Protein AF-A0A8J7UA62-F1 (afdb_monomer)

Structure (mmCIF, N/CA/C/O backbone):
data_AF-A0A8J7UA62-F1
#
_entry.id   AF-A0A8J7UA62-F1
#
loop_
_atom_site.group_PDB
_atom_site.id
_atom_site.type_symbol
_atom_site.label_atom_id
_atom_site.label_alt_id
_atom_site.label_comp_id
_atom_site.label_asym_id
_atom_site.label_entity_id
_atom_site.label_seq_id
_atom_site.pdbx_PDB_ins_code
_atom_site.Cartn_x
_atom_site.Cartn_y
_atom_site.Cartn_z
_atom_site.occupancy
_atom_site.B_iso_or_equiv
_atom_site.auth_seq_id
_atom_site.auth_comp_id
_atom_site.auth_asym_id
_atom_site.auth_atom_id
_atom_site.pdbx_PDB_model_num
ATOM 1 N N . MET A 1 1 ? -6.585 7.972 -30.679 1.00 48.19 1 MET A N 1
ATOM 2 C CA . MET A 1 1 ? -6.668 8.045 -29.209 1.00 48.19 1 MET A CA 1
ATOM 3 C C . MET A 1 1 ? -6.143 6.729 -28.695 1.00 48.19 1 MET A C 1
ATOM 5 O O . MET A 1 1 ? -6.616 5.699 -29.159 1.00 48.19 1 MET A O 1
ATOM 9 N N . GLU A 1 2 ? -5.115 6.764 -27.860 1.00 63.22 2 GLU A N 1
ATOM 10 C CA . GLU A 1 2 ? -4.616 5.571 -27.179 1.00 63.22 2 GLU A CA 1
ATOM 11 C C . GLU A 1 2 ? -5.698 5.109 -26.190 1.00 63.22 2 GLU A C 1
ATOM 13 O O . GLU A 1 2 ? -6.333 5.944 -25.539 1.00 63.22 2 GLU A O 1
ATOM 18 N N . LYS A 1 3 ? -6.017 3.810 -26.172 1.00 77.88 3 LYS A N 1
ATOM 19 C CA . LYS A 1 3 ? -7.031 3.265 -25.261 1.00 77.88 3 LYS A CA 1
ATOM 20 C C . LYS A 1 3 ? -6.438 3.340 -23.858 1.00 77.88 3 LYS A C 1
ATOM 22 O O . LYS A 1 3 ? -5.448 2.668 -23.596 1.00 77.88 3 LYS A O 1
ATOM 27 N N . VAL A 1 4 ? -7.029 4.143 -22.978 1.00 79.06 4 VAL A N 1
ATOM 28 C CA . VAL A 1 4 ? -6.613 4.144 -21.575 1.00 79.06 4 VAL A CA 1
ATOM 29 C C . VAL A 1 4 ? -7.079 2.829 -20.940 1.00 79.06 4 VAL A C 1
ATOM 31 O O . VAL A 1 4 ? -8.271 2.527 -21.078 1.00 79.06 4 VAL A O 1
ATOM 34 N N . PRO A 1 5 ? -6.189 2.064 -20.285 1.00 86.38 5 PRO A N 1
ATOM 35 C CA . PRO A 1 5 ? -6.558 0.818 -19.624 1.00 86.38 5 PRO A CA 1
ATOM 36 C C . PRO A 1 5 ? -7.675 1.021 -18.594 1.00 86.38 5 PRO A C 1
ATOM 38 O O . PRO A 1 5 ? -7.791 2.104 -18.008 1.00 86.38 5 PRO A O 1
ATOM 41 N N . ASP A 1 6 ? -8.517 0.011 -18.396 1.00 93.62 6 ASP A N 1
ATOM 42 C CA . ASP A 1 6 ? -9.437 -0.029 -17.252 1.00 93.62 6 ASP A CA 1
ATOM 43 C C . ASP A 1 6 ? -8.742 -0.539 -15.973 1.00 93.62 6 ASP A C 1
ATOM 45 O O . ASP A 1 6 ? -7.642 -1.087 -16.035 1.00 93.62 6 ASP A O 1
ATOM 49 N N . HIS A 1 7 ? -9.381 -0.360 -14.811 1.00 94.56 7 HIS A N 1
ATOM 50 C CA . HIS A 1 7 ? -8.843 -0.761 -13.501 1.00 94.56 7 HIS A CA 1
ATOM 51 C C . HIS A 1 7 ? -8.320 -2.208 -13.486 1.00 94.56 7 HIS A C 1
ATOM 53 O O . HIS A 1 7 ? -7.221 -2.493 -13.012 1.00 94.56 7 HIS A O 1
ATOM 59 N N . LYS A 1 8 ? -9.077 -3.144 -14.071 1.00 95.44 8 LYS A N 1
ATOM 60 C CA . LYS A 1 8 ? -8.707 -4.562 -14.080 1.00 95.44 8 LYS A CA 1
ATOM 61 C C . LYS A 1 8 ? -7.502 -4.822 -14.982 1.00 95.44 8 LYS A C 1
ATOM 63 O O . LYS A 1 8 ? -6.649 -5.638 -14.638 1.00 95.44 8 LYS A O 1
ATOM 68 N N . GLU A 1 9 ? -7.430 -4.156 -16.133 1.00 96.44 9 GLU A N 1
ATOM 69 C CA . GLU A 1 9 ? -6.259 -4.202 -17.015 1.00 96.44 9 GLU A CA 1
ATOM 70 C C . GLU A 1 9 ? -5.000 -3.689 -16.290 1.00 96.44 9 GLU A C 1
ATOM 72 O O . GLU A 1 9 ? -3.938 -4.296 -16.430 1.00 96.44 9 GLU A O 1
ATOM 77 N N . ILE A 1 10 ? -5.124 -2.642 -15.466 1.00 97.06 10 ILE A N 1
ATOM 78 C CA . ILE A 1 10 ? -4.015 -2.073 -14.680 1.00 97.06 10 ILE A CA 1
ATOM 79 C C . ILE A 1 10 ? -3.548 -3.054 -13.601 1.00 97.06 10 ILE A C 1
ATOM 81 O O . ILE A 1 10 ? -2.363 -3.388 -13.560 1.00 97.06 10 ILE A O 1
ATOM 85 N N . ILE A 1 11 ? -4.465 -3.577 -12.778 1.00 96.94 11 ILE A N 1
ATOM 86 C CA . ILE A 1 11 ? -4.144 -4.565 -11.735 1.00 96.94 11 ILE A CA 1
ATOM 87 C C . ILE A 1 11 ? -3.451 -5.793 -12.333 1.00 96.94 11 ILE A C 1
ATOM 89 O O . ILE A 1 11 ? -2.391 -6.202 -11.856 1.00 96.94 11 ILE A O 1
ATOM 93 N N . ASN A 1 12 ? -3.996 -6.354 -13.416 1.00 97.12 12 ASN A N 1
ATOM 94 C CA . ASN A 1 12 ? -3.388 -7.511 -14.074 1.00 97.12 12 ASN A CA 1
ATOM 95 C C . ASN A 1 12 ? -1.982 -7.192 -14.588 1.00 97.12 12 ASN A C 1
ATOM 97 O O . ASN A 1 12 ? -1.078 -8.004 -14.423 1.00 97.12 12 ASN A O 1
ATOM 101 N N . ALA A 1 13 ? -1.776 -6.009 -15.169 1.00 97.31 13 ALA A N 1
ATOM 102 C CA . ALA A 1 13 ? -0.468 -5.608 -15.670 1.00 97.31 13 ALA A CA 1
ATOM 103 C C . ALA A 1 13 ? 0.568 -5.434 -14.545 1.00 97.31 13 ALA A C 1
ATOM 105 O O . ALA A 1 13 ? 1.739 -5.761 -14.749 1.00 97.31 13 ALA A O 1
ATOM 106 N N . ILE A 1 14 ? 0.152 -4.954 -13.368 1.00 97.44 14 ILE A N 1
ATOM 107 C CA . ILE A 1 14 ? 1.001 -4.877 -12.170 1.00 97.44 14 ILE A CA 1
ATOM 108 C C . ILE A 1 14 ? 1.368 -6.283 -11.693 1.00 97.44 14 ILE A C 1
ATOM 110 O O . ILE A 1 14 ? 2.547 -6.557 -11.488 1.00 97.44 14 ILE A O 1
ATOM 114 N N . ILE A 1 15 ? 0.389 -7.187 -11.575 1.00 96.06 15 ILE A N 1
ATOM 115 C CA . ILE A 1 15 ? 0.614 -8.577 -11.147 1.00 96.06 15 ILE A CA 1
ATOM 116 C C . ILE A 1 15 ? 1.542 -9.305 -12.126 1.00 96.06 15 ILE A C 1
ATOM 118 O O . ILE A 1 15 ? 2.507 -9.948 -11.718 1.00 96.06 15 ILE A O 1
ATOM 122 N N . GLU A 1 16 ? 1.291 -9.204 -13.431 1.00 96.38 16 GLU A N 1
ATOM 123 C CA . GLU A 1 16 ? 2.147 -9.796 -14.464 1.00 96.38 16 GLU A CA 1
ATOM 124 C C . GLU A 1 16 ? 3.582 -9.264 -14.380 1.00 96.38 16 GLU A C 1
ATOM 126 O O . GLU A 1 16 ? 4.537 -10.036 -14.477 1.00 96.38 16 GLU A O 1
ATOM 131 N N . PHE A 1 17 ? 3.744 -7.960 -14.149 1.00 96.19 17 PHE A N 1
ATOM 132 C CA . PHE A 1 17 ? 5.060 -7.361 -13.978 1.00 96.19 17 PHE A CA 1
ATOM 133 C C . PHE A 1 17 ? 5.748 -7.822 -12.687 1.00 96.19 17 PHE A C 1
ATOM 135 O O . PHE A 1 17 ? 6.926 -8.164 -12.731 1.00 96.19 17 PHE A O 1
ATOM 142 N N . GLY A 1 18 ? 5.018 -7.908 -11.571 1.00 94.31 18 GLY A N 1
ATOM 143 C CA . GLY A 1 18 ? 5.514 -8.447 -10.300 1.00 94.31 18 GLY A CA 1
ATOM 144 C C . GLY A 1 18 ? 5.946 -9.913 -10.394 1.00 94.31 18 GLY A C 1
ATOM 145 O O . GLY A 1 18 ? 6.829 -10.345 -9.673 1.00 94.31 18 GLY A O 1
ATOM 146 N N . ASN A 1 19 ? 5.439 -10.685 -11.356 1.00 93.00 19 ASN A N 1
ATOM 147 C CA . ASN A 1 19 ? 5.943 -12.040 -11.613 1.00 93.00 19 ASN A CA 1
ATOM 148 C C . ASN A 1 19 ? 7.293 -12.073 -12.361 1.00 93.00 19 ASN A C 1
ATOM 150 O O . ASN A 1 19 ? 7.838 -13.150 -12.616 1.00 93.00 19 ASN A O 1
ATOM 154 N N . THR A 1 20 ? 7.838 -10.914 -12.741 1.00 90.75 20 THR A N 1
ATOM 155 C CA . THR A 1 20 ? 9.146 -10.795 -13.391 1.00 90.75 20 THR A CA 1
ATOM 156 C C . THR A 1 20 ? 10.206 -10.402 -12.357 1.00 90.75 20 THR A C 1
ATOM 158 O O . THR A 1 20 ? 10.022 -9.397 -11.673 1.00 90.75 20 THR A O 1
ATOM 161 N N . PRO A 1 21 ? 11.340 -11.125 -12.256 1.00 88.44 21 PRO A N 1
ATOM 162 C CA . PRO A 1 21 ? 12.421 -10.754 -11.345 1.00 88.44 21 PRO A CA 1
ATOM 163 C C . PRO A 1 21 ? 12.952 -9.344 -11.613 1.00 88.44 21 PRO A C 1
ATOM 165 O O . PRO A 1 21 ? 13.062 -8.934 -12.777 1.00 88.44 21 PRO A O 1
ATOM 168 N N . ALA A 1 22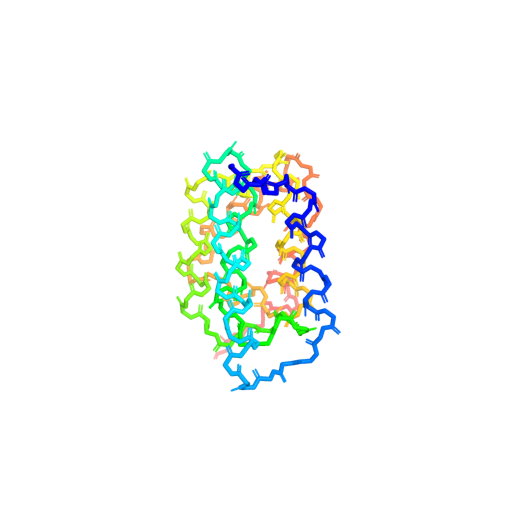 ? 13.353 -8.630 -10.557 1.00 89.31 22 ALA A N 1
ATOM 169 C CA . ALA A 1 22 ? 13.920 -7.300 -10.719 1.00 89.31 22 ALA A CA 1
ATOM 170 C C . ALA A 1 22 ? 15.140 -7.276 -11.647 1.00 89.31 22 ALA A C 1
ATOM 172 O O . ALA A 1 22 ? 16.020 -8.141 -11.628 1.00 89.31 22 ALA A O 1
ATOM 173 N N . SER A 1 23 ? 15.205 -6.217 -12.452 1.00 87.94 23 SER A N 1
ATOM 174 C CA . SER A 1 23 ? 16.293 -5.953 -13.381 1.00 87.94 23 SER A CA 1
ATOM 175 C C . SER A 1 23 ? 16.650 -4.469 -13.364 1.00 87.94 23 SER A C 1
ATOM 177 O O . SER A 1 23 ? 15.779 -3.607 -13.313 1.00 87.94 23 SER A O 1
ATOM 179 N N . ASP A 1 24 ? 17.937 -4.149 -13.479 1.00 86.00 24 ASP A N 1
ATOM 180 C CA . ASP A 1 24 ? 18.406 -2.761 -13.607 1.00 86.00 24 ASP A CA 1
ATOM 181 C C . ASP A 1 24 ? 18.467 -2.284 -15.069 1.00 86.00 24 ASP A C 1
ATOM 183 O O . ASP A 1 24 ? 19.125 -1.296 -15.399 1.00 86.00 24 ASP A O 1
ATOM 187 N N . THR A 1 25 ? 17.775 -2.979 -15.974 1.00 89.75 25 THR A N 1
ATOM 188 C CA . THR A 1 25 ? 17.667 -2.551 -17.370 1.00 89.75 25 THR A CA 1
ATOM 189 C C . THR A 1 25 ? 16.799 -1.289 -17.489 1.00 89.75 25 THR A C 1
ATOM 191 O O . THR A 1 25 ? 15.793 -1.154 -16.782 1.00 89.75 25 THR A O 1
ATOM 194 N N . PRO A 1 26 ? 17.135 -0.359 -18.406 1.00 90.75 26 PRO A N 1
ATOM 195 C CA . PRO A 1 26 ? 16.301 0.812 -18.670 1.00 90.75 26 PRO A CA 1
ATOM 196 C C . PRO A 1 26 ? 14.853 0.451 -19.016 1.00 90.75 26 PRO A C 1
ATOM 198 O O . PRO A 1 26 ? 13.942 1.138 -18.565 1.00 90.75 26 PRO A O 1
ATOM 201 N N . ASP A 1 27 ? 14.639 -0.646 -19.744 1.00 92.81 27 ASP A N 1
ATOM 202 C CA . ASP A 1 27 ? 13.307 -1.111 -20.139 1.00 92.81 27 ASP A CA 1
ATOM 203 C C . ASP A 1 27 ? 12.471 -1.558 -18.931 1.00 92.81 27 ASP A C 1
ATOM 205 O O . ASP A 1 27 ? 11.295 -1.206 -18.835 1.00 92.81 27 ASP A O 1
ATOM 209 N N . TYR A 1 28 ? 13.081 -2.257 -17.964 1.00 92.31 28 TYR A N 1
ATOM 210 C CA . TYR A 1 28 ? 12.412 -2.639 -16.717 1.00 92.31 28 TYR A CA 1
ATOM 211 C C . TYR A 1 28 ? 11.967 -1.400 -15.928 1.00 92.31 28 TYR A C 1
ATOM 213 O O . TYR A 1 28 ? 10.802 -1.282 -15.545 1.00 92.31 28 TYR A O 1
ATOM 221 N N . ARG A 1 29 ? 12.868 -0.424 -15.748 1.00 93.00 29 ARG A N 1
ATOM 222 C CA . ARG A 1 29 ? 12.556 0.825 -15.030 1.00 93.00 29 ARG A CA 1
ATOM 223 C C . ARG A 1 29 ? 11.539 1.686 -15.780 1.00 93.00 29 ARG A C 1
ATOM 225 O O . ARG A 1 29 ? 10.668 2.287 -15.156 1.00 93.00 29 ARG A O 1
ATOM 232 N N . ALA A 1 30 ? 11.613 1.738 -17.109 1.00 95.12 30 ALA A N 1
ATOM 233 C CA . ALA A 1 30 ? 10.621 2.423 -17.932 1.00 95.12 30 ALA A CA 1
ATOM 234 C C . ALA A 1 30 ? 9.235 1.789 -17.768 1.00 95.12 30 ALA A C 1
ATOM 236 O O . ALA A 1 30 ? 8.252 2.514 -17.621 1.00 95.12 30 ALA A O 1
ATOM 237 N N . ARG A 1 31 ? 9.160 0.452 -17.718 1.00 95.69 31 ARG A N 1
ATOM 238 C CA . ARG A 1 31 ? 7.903 -0.263 -17.501 1.00 95.69 31 ARG A CA 1
ATOM 239 C C . ARG A 1 31 ? 7.326 -0.039 -16.101 1.00 95.69 31 ARG A C 1
ATOM 241 O O . ARG A 1 31 ? 6.127 0.205 -16.016 1.00 95.69 31 ARG A O 1
ATOM 248 N N . GLN A 1 32 ? 8.144 -0.038 -15.043 1.00 95.56 32 GLN A N 1
ATOM 249 C CA . GLN A 1 32 ? 7.688 0.330 -13.689 1.00 95.56 32 GLN A CA 1
ATOM 250 C C . GLN A 1 32 ? 7.066 1.728 -13.665 1.00 95.56 32 GLN A C 1
ATOM 252 O O . GLN A 1 32 ? 5.949 1.909 -13.190 1.00 95.56 32 GLN A O 1
ATOM 257 N N . ASN A 1 33 ? 7.770 2.712 -14.229 1.00 96.06 33 ASN A N 1
ATOM 258 C CA . ASN A 1 33 ? 7.292 4.094 -14.265 1.00 96.06 33 ASN A CA 1
ATOM 259 C C . ASN A 1 33 ? 5.998 4.242 -15.074 1.00 96.06 33 ASN A C 1
ATOM 261 O O . ASN A 1 33 ? 5.156 5.065 -14.733 1.00 96.06 33 ASN A O 1
ATOM 265 N N . GLU A 1 34 ? 5.839 3.473 -16.150 1.00 96.75 34 GLU A N 1
ATOM 266 C CA . GLU A 1 34 ? 4.597 3.456 -16.921 1.00 96.75 34 GLU A CA 1
ATOM 267 C C . GLU A 1 34 ? 3.430 2.874 -16.114 1.00 96.75 34 GLU A C 1
ATOM 269 O O . GLU A 1 34 ? 2.354 3.460 -16.096 1.00 96.75 34 GLU A O 1
ATOM 274 N N . LEU A 1 35 ? 3.644 1.769 -15.397 1.00 97.69 35 LEU A N 1
ATOM 275 C CA . LEU A 1 35 ? 2.611 1.182 -14.539 1.00 97.69 35 LEU A CA 1
ATOM 276 C C . LEU A 1 35 ? 2.216 2.121 -13.394 1.00 97.69 35 LEU A C 1
ATOM 278 O O . LEU A 1 35 ? 1.028 2.281 -13.141 1.00 97.69 35 LEU A O 1
ATOM 282 N N . LEU A 1 36 ? 3.174 2.811 -12.766 1.00 98.00 36 LEU A N 1
ATOM 283 C CA . LEU A 1 36 ? 2.872 3.822 -11.743 1.00 98.00 36 LEU A CA 1
ATOM 284 C C . LEU A 1 36 ? 2.017 4.972 -12.295 1.00 98.00 36 LEU A C 1
ATOM 286 O O . LEU A 1 36 ? 1.065 5.387 -11.644 1.00 98.00 36 LEU A O 1
ATOM 290 N N . ARG A 1 37 ? 2.273 5.438 -13.525 1.00 97.56 37 ARG A N 1
ATOM 291 C CA . ARG A 1 37 ? 1.399 6.441 -14.164 1.00 97.56 37 ARG A CA 1
ATOM 292 C C . ARG A 1 37 ? -0.012 5.920 -14.407 1.00 97.56 37 ARG A C 1
ATOM 294 O O . ARG A 1 37 ? -0.964 6.689 -14.352 1.00 97.56 37 ARG A O 1
ATOM 301 N N . GLN A 1 38 ? -0.160 4.633 -14.705 1.00 97.44 38 GLN A N 1
ATOM 302 C CA . GLN A 1 38 ? -1.478 4.024 -14.867 1.00 97.44 38 GLN A CA 1
ATOM 303 C C . GLN A 1 38 ? -2.209 3.925 -13.525 1.00 97.44 38 GLN A C 1
ATOM 305 O O . GLN A 1 38 ? -3.399 4.217 -13.480 1.00 97.44 38 GLN A O 1
ATOM 310 N N . VAL A 1 39 ? -1.494 3.615 -12.438 1.00 97.94 39 VAL A N 1
ATOM 311 C CA . VAL A 1 39 ? -2.025 3.694 -11.067 1.00 97.94 39 VAL A CA 1
ATOM 312 C C . VAL A 1 39 ? -2.517 5.108 -10.753 1.00 97.94 39 VAL A C 1
ATOM 314 O O . VAL A 1 39 ? -3.646 5.258 -10.295 1.00 97.94 39 VAL A O 1
ATOM 317 N N . ASP A 1 40 ? -1.733 6.144 -11.073 1.00 97.62 40 ASP A N 1
ATOM 318 C CA . ASP A 1 40 ? -2.151 7.543 -10.889 1.00 97.62 40 ASP A CA 1
ATOM 319 C C . ASP A 1 40 ? -3.452 7.861 -11.643 1.00 97.62 40 ASP A C 1
ATOM 321 O O . ASP A 1 40 ? -4.374 8.450 -11.083 1.00 97.62 40 ASP A O 1
ATOM 325 N N . VAL A 1 41 ? -3.569 7.418 -12.898 1.00 95.88 41 VAL A N 1
ATOM 326 C CA . VAL A 1 41 ? -4.793 7.600 -13.697 1.00 95.88 41 VAL A CA 1
ATOM 327 C C . VAL A 1 41 ? -5.999 6.895 -13.069 1.00 95.88 41 VAL A C 1
ATOM 329 O O . VAL A 1 41 ? -7.123 7.387 -13.172 1.00 95.88 41 VAL A O 1
ATOM 332 N N . ASP A 1 42 ? -5.801 5.737 -12.448 1.00 96.00 42 ASP A N 1
ATOM 333 C CA . ASP A 1 42 ? -6.877 4.978 -11.813 1.00 96.00 42 ASP A CA 1
ATOM 334 C C . ASP A 1 42 ? -7.347 5.635 -10.507 1.00 96.00 42 ASP A C 1
ATOM 336 O O . ASP A 1 42 ? -8.551 5.768 -10.268 1.00 96.00 42 ASP A O 1
ATOM 340 N N . ILE A 1 43 ? -6.401 6.164 -9.727 1.00 97.62 43 ILE A N 1
ATOM 341 C CA . ILE A 1 43 ? -6.668 7.023 -8.568 1.00 97.62 43 ILE A CA 1
ATOM 342 C C . ILE A 1 43 ? -7.489 8.250 -8.992 1.00 97.62 43 ILE A C 1
ATOM 344 O O . ILE A 1 43 ? -8.525 8.541 -8.394 1.00 97.62 43 ILE A O 1
ATOM 348 N N . GLU A 1 44 ? -7.092 8.940 -10.067 1.00 96.44 44 GLU A N 1
ATOM 349 C CA . GLU A 1 44 ? -7.815 10.107 -10.604 1.00 96.44 44 GLU A CA 1
ATOM 350 C C . GLU A 1 44 ? -9.250 9.775 -11.053 1.00 96.44 44 GLU A C 1
ATOM 352 O O . GLU A 1 44 ? -10.116 10.652 -11.107 1.00 96.44 44 GLU A O 1
ATOM 357 N N . ARG A 1 45 ? -9.527 8.504 -11.361 1.00 95.19 45 ARG A N 1
ATOM 358 C CA . ARG A 1 45 ? -10.863 7.997 -11.716 1.00 95.19 45 ARG A CA 1
ATOM 359 C C . ARG A 1 45 ? -11.699 7.576 -10.510 1.00 95.19 45 ARG A C 1
ATOM 361 O O . ARG A 1 45 ? -12.838 7.148 -10.702 1.00 95.19 45 ARG A O 1
ATOM 368 N N . GLY A 1 46 ? -11.167 7.720 -9.299 1.00 95.44 46 GLY A N 1
ATOM 369 C CA . GLY A 1 46 ? -11.851 7.407 -8.049 1.00 95.44 46 GLY A CA 1
ATOM 370 C C . GLY A 1 46 ? -11.593 5.997 -7.521 1.00 95.44 46 GLY A C 1
ATOM 371 O O . GLY A 1 46 ? -12.341 5.556 -6.655 1.00 95.44 46 GLY A O 1
ATOM 372 N N . GLN A 1 47 ? -10.575 5.282 -8.019 1.00 96.94 47 GLN A N 1
ATOM 373 C CA . GLN A 1 47 ? -10.131 4.025 -7.402 1.00 96.94 47 GLN A CA 1
ATOM 374 C C . GLN A 1 47 ? -9.262 4.330 -6.177 1.00 96.94 47 GLN A C 1
ATOM 376 O O . GLN A 1 47 ? -8.037 4.261 -6.238 1.00 96.94 47 GLN A O 1
ATOM 381 N N . THR A 1 48 ? -9.891 4.726 -5.071 1.00 96.88 48 THR A N 1
ATOM 382 C CA . THR A 1 48 ? -9.193 5.222 -3.875 1.00 96.88 48 THR A CA 1
ATOM 383 C C . THR A 1 48 ? -8.218 4.196 -3.285 1.00 96.88 48 THR A C 1
ATOM 385 O O . THR A 1 48 ? -7.074 4.553 -3.009 1.00 96.88 48 THR A O 1
ATOM 388 N N . GLY A 1 49 ? -8.586 2.914 -3.203 1.00 96.88 49 GLY A N 1
ATOM 389 C CA . GLY A 1 49 ? -7.700 1.839 -2.740 1.00 96.88 49 GLY A CA 1
ATOM 390 C C . GLY A 1 49 ? -6.360 1.727 -3.477 1.00 96.88 49 GLY A C 1
ATOM 391 O O . GLY A 1 49 ? -5.369 1.253 -2.917 1.00 96.88 49 GLY A O 1
ATOM 392 N N . MET A 1 50 ? -6.267 2.242 -4.709 1.00 98.44 50 MET A N 1
ATOM 393 C CA . MET A 1 50 ? -5.015 2.261 -5.472 1.00 98.44 50 MET A CA 1
ATOM 394 C C . MET A 1 50 ? -3.941 3.175 -4.868 1.00 98.44 50 MET A C 1
ATOM 396 O O . MET A 1 50 ? -2.767 3.036 -5.215 1.00 98.44 50 MET A O 1
ATOM 400 N N . TRP A 1 51 ? -4.282 4.055 -3.924 1.00 98.62 51 TRP A N 1
ATOM 401 C CA . TRP A 1 51 ? -3.280 4.792 -3.154 1.00 98.62 51 TRP A CA 1
ATOM 402 C C . TRP A 1 51 ? -2.382 3.872 -2.314 1.00 98.62 51 TRP A C 1
ATOM 404 O O . TRP A 1 51 ? -1.175 4.110 -2.250 1.00 98.62 51 TRP A O 1
ATOM 414 N N . VAL A 1 52 ? -2.922 2.794 -1.728 1.00 98.56 52 VAL A N 1
ATOM 415 C CA . VAL A 1 52 ? -2.121 1.810 -0.969 1.00 98.56 52 VAL A CA 1
ATOM 416 C C . VAL A 1 52 ? -1.196 1.042 -1.915 1.00 98.56 52 VAL A C 1
ATOM 418 O O . VAL A 1 52 ? -0.005 0.896 -1.639 1.00 98.56 52 VAL A O 1
ATOM 421 N N . CYS A 1 53 ? -1.710 0.648 -3.088 1.00 98.50 53 CYS A N 1
ATOM 422 C CA . CYS A 1 53 ? -0.906 0.066 -4.165 1.00 98.50 53 CYS A CA 1
ATOM 423 C C . CYS A 1 53 ? 0.272 0.976 -4.534 1.00 98.50 53 CYS A C 1
ATOM 425 O O . CYS A 1 53 ? 1.426 0.547 -4.532 1.00 98.50 53 CYS A O 1
ATOM 427 N N . LYS A 1 54 ? -0.000 2.260 -4.797 1.00 98.62 54 LYS A N 1
ATOM 428 C CA . LYS A 1 54 ? 1.027 3.252 -5.126 1.00 98.62 54 LYS A CA 1
ATOM 429 C C . LYS A 1 54 ? 2.074 3.371 -4.020 1.00 98.62 54 LYS A C 1
ATOM 431 O O . LYS A 1 54 ? 3.268 3.339 -4.318 1.00 98.62 54 LYS A O 1
ATOM 436 N N . ALA A 1 55 ? 1.640 3.473 -2.762 1.00 98.62 55 ALA A N 1
ATOM 437 C CA . ALA A 1 55 ? 2.532 3.575 -1.611 1.00 98.62 55 ALA A CA 1
ATOM 438 C C . ALA A 1 55 ? 3.508 2.394 -1.541 1.00 98.62 55 ALA A C 1
ATOM 440 O O . ALA A 1 55 ? 4.718 2.606 -1.402 1.00 98.62 55 ALA A O 1
ATOM 441 N N . LEU A 1 56 ? 2.999 1.170 -1.708 1.00 98.56 56 LEU A N 1
ATOM 442 C CA . LEU A 1 56 ? 3.802 -0.048 -1.726 1.00 98.56 56 LEU A CA 1
ATOM 443 C C . LEU A 1 56 ? 4.774 -0.059 -2.914 1.00 98.56 56 LEU A C 1
ATOM 445 O O . LEU A 1 56 ? 5.990 -0.112 -2.727 1.00 98.56 56 LEU A O 1
ATOM 449 N N . LEU A 1 57 ? 4.260 0.068 -4.140 1.00 98.19 57 LEU A N 1
ATOM 450 C CA . LEU A 1 57 ? 5.055 -0.067 -5.362 1.00 98.19 57 LEU A CA 1
ATOM 451 C C . LEU A 1 57 ? 6.150 1.000 -5.491 1.00 98.19 57 LEU A C 1
ATOM 453 O O . LEU A 1 57 ? 7.255 0.696 -5.946 1.00 98.19 57 LEU A O 1
ATOM 457 N N . GLU A 1 58 ? 5.892 2.242 -5.076 1.00 98.12 58 GLU A N 1
ATOM 458 C CA . GLU A 1 58 ? 6.915 3.297 -5.077 1.00 98.12 58 GLU A CA 1
ATOM 459 C C . GLU A 1 58 ? 8.015 3.084 -4.029 1.00 98.12 58 GLU A C 1
ATOM 461 O O . GLU A 1 58 ? 9.111 3.649 -4.148 1.00 98.12 58 GLU A O 1
ATOM 466 N N . SER A 1 59 ? 7.727 2.287 -3.002 1.00 98.44 59 SER A N 1
ATOM 467 C CA . SER A 1 59 ? 8.630 2.027 -1.882 1.00 98.44 59 SER A CA 1
ATOM 468 C C . SER A 1 59 ? 9.396 0.709 -2.026 1.00 98.44 59 SER A C 1
ATOM 470 O O . SER A 1 59 ? 10.374 0.490 -1.308 1.00 98.44 59 SER A O 1
ATOM 472 N N . CYS A 1 60 ? 9.031 -0.127 -3.000 1.00 96.31 60 CYS A N 1
ATOM 473 C CA . CYS A 1 60 ? 9.726 -1.360 -3.361 1.00 96.31 60 CYS A CA 1
ATOM 474 C C . CYS A 1 60 ? 10.686 -1.143 -4.539 1.00 96.31 60 CYS A C 1
ATOM 476 O O . CYS A 1 60 ? 10.314 -0.623 -5.594 1.00 96.31 60 CYS A O 1
ATOM 478 N N . ARG A 1 61 ? 11.937 -1.609 -4.417 1.00 92.81 61 ARG A N 1
ATOM 479 C CA . ARG A 1 61 ? 12.853 -1.679 -5.571 1.00 92.81 61 ARG A CA 1
ATOM 480 C C . ARG A 1 61 ? 12.497 -2.837 -6.506 1.00 92.81 61 ARG A C 1
ATOM 4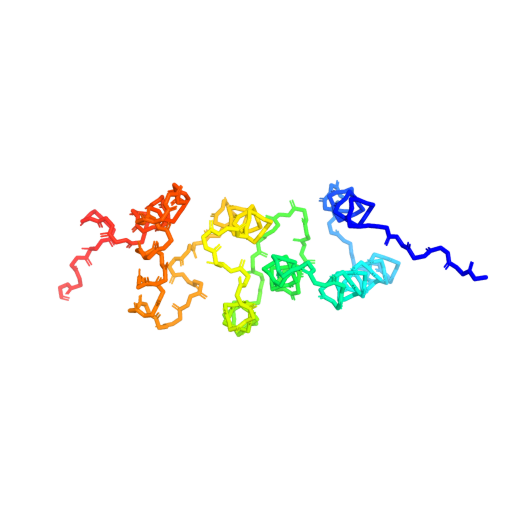82 O O . ARG A 1 61 ? 12.655 -2.695 -7.727 1.00 92.81 61 ARG A O 1
ATOM 489 N N . ASP A 1 62 ? 12.064 -3.947 -5.917 1.00 94.00 62 ASP A N 1
ATOM 490 C CA . ASP A 1 62 ? 11.666 -5.194 -6.562 1.00 94.00 62 ASP A CA 1
ATOM 491 C C . ASP A 1 62 ? 10.182 -5.456 -6.275 1.00 94.00 62 ASP A C 1
ATOM 493 O O . ASP A 1 62 ? 9.783 -5.633 -5.128 1.00 94.00 62 ASP A O 1
ATOM 497 N N . TRP A 1 63 ? 9.351 -5.427 -7.317 1.00 95.75 63 TRP A N 1
ATOM 498 C CA . TRP A 1 63 ? 7.909 -5.652 -7.175 1.00 95.75 63 TRP A CA 1
ATOM 499 C C . TRP A 1 63 ? 7.559 -7.142 -7.093 1.00 95.75 63 TRP A C 1
ATOM 501 O O . TRP A 1 63 ? 6.412 -7.468 -6.815 1.00 95.75 63 TRP A O 1
ATOM 511 N N . SER A 1 64 ? 8.521 -8.043 -7.322 1.00 94.69 64 SER A N 1
ATOM 512 C CA . SER A 1 64 ? 8.306 -9.488 -7.191 1.00 94.69 64 SER A CA 1
ATOM 513 C C . S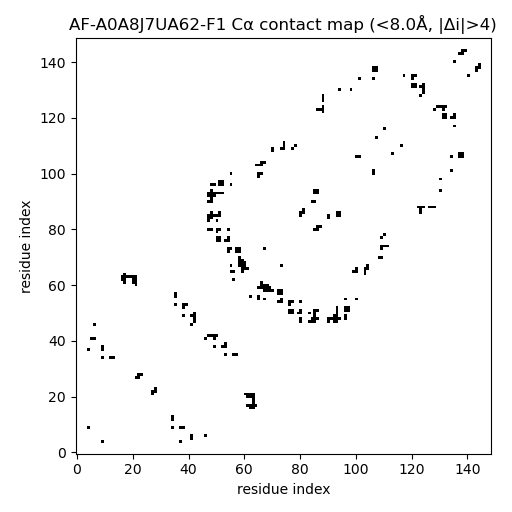ER A 1 64 ? 8.326 -9.984 -5.753 1.00 94.69 64 SER A C 1
ATOM 515 O O . SER A 1 64 ? 7.756 -11.034 -5.462 1.00 94.69 64 SER A O 1
ATOM 517 N N . THR A 1 65 ? 8.943 -9.220 -4.851 1.00 94.75 65 THR A N 1
ATOM 518 C CA . THR A 1 65 ? 8.961 -9.520 -3.416 1.00 94.75 65 THR A CA 1
ATOM 519 C C . 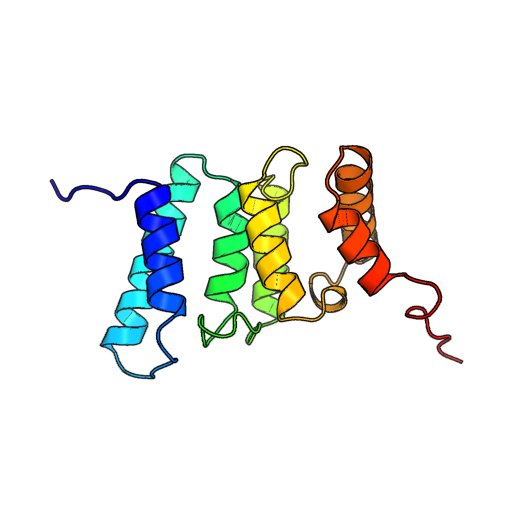THR A 1 65 ? 7.988 -8.657 -2.626 1.00 94.75 65 THR A C 1
ATOM 521 O O . THR A 1 65 ? 7.612 -9.040 -1.527 1.00 94.75 65 THR A O 1
ATOM 524 N N . CYS A 1 66 ? 7.602 -7.487 -3.151 1.00 96.31 66 CYS A N 1
ATOM 525 C CA . CYS A 1 66 ? 6.860 -6.467 -2.401 1.00 96.31 66 CYS A CA 1
ATOM 526 C C . CYS A 1 66 ? 7.524 -6.092 -1.058 1.00 96.31 66 CYS A C 1
ATOM 528 O O . CYS A 1 66 ? 6.861 -5.593 -0.151 1.00 96.31 66 CYS A O 1
ATOM 530 N N . GLU A 1 67 ? 8.837 -6.299 -0.932 1.00 97.62 67 GLU A N 1
ATOM 531 C CA . GLU A 1 67 ? 9.610 -5.897 0.242 1.00 97.62 67 GLU A CA 1
ATOM 532 C C . GLU A 1 67 ? 9.906 -4.392 0.165 1.00 97.62 67 GLU A C 1
ATOM 534 O O . GLU A 1 67 ? 10.420 -3.871 -0.838 1.00 97.62 67 GLU A O 1
ATOM 539 N N . ILE A 1 68 ? 9.558 -3.665 1.221 1.00 98.44 68 ILE A N 1
ATOM 540 C CA . ILE A 1 68 ? 9.693 -2.217 1.324 1.00 98.44 68 ILE A CA 1
ATOM 541 C C . ILE A 1 68 ? 11.179 -1.883 1.461 1.00 98.44 68 ILE A C 1
ATOM 543 O O . ILE A 1 68 ? 11.802 -2.008 2.510 1.00 98.44 68 ILE A O 1
ATOM 547 N N . THR A 1 69 ? 11.759 -1.402 0.365 1.00 97.69 69 THR A N 1
ATOM 548 C CA . THR A 1 69 ? 13.164 -0.978 0.303 1.00 97.69 69 THR A CA 1
ATOM 549 C C . THR A 1 69 ? 13.358 0.443 0.841 1.00 97.69 69 THR A C 1
ATOM 551 O O . THR A 1 69 ? 14.465 0.821 1.226 1.00 97.69 69 THR A O 1
ATOM 554 N N . TYR A 1 70 ? 12.296 1.256 0.837 1.00 98.00 70 TYR A N 1
ATOM 555 C CA . TYR A 1 70 ? 12.317 2.663 1.240 1.00 98.00 70 TYR A CA 1
ATOM 556 C C . TYR A 1 70 ? 11.262 2.953 2.330 1.00 98.00 70 TYR A C 1
ATOM 558 O O . TYR A 1 70 ? 10.232 3.556 2.018 1.00 98.00 70 TYR A O 1
ATOM 566 N N . PRO A 1 71 ? 11.508 2.578 3.603 1.00 97.75 71 PRO A N 1
ATOM 567 C CA . PRO A 1 71 ? 10.517 2.673 4.684 1.00 97.75 71 PRO A CA 1
ATOM 568 C C . PRO A 1 71 ? 9.946 4.080 4.887 1.00 97.75 71 PRO A C 1
ATOM 570 O O . PRO A 1 71 ? 8.733 4.261 4.877 1.00 97.75 71 PRO A O 1
ATOM 573 N N . ASP A 1 72 ? 10.796 5.110 4.940 1.00 97.81 72 ASP A N 1
ATOM 574 C CA . ASP A 1 72 ? 10.336 6.498 5.108 1.00 97.81 72 ASP A CA 1
ATOM 575 C C . ASP A 1 72 ? 9.431 6.969 3.963 1.00 97.81 72 ASP A C 1
ATOM 577 O O . ASP A 1 72 ? 8.606 7.868 4.133 1.00 97.81 72 ASP A O 1
ATOM 581 N N . ARG A 1 73 ? 9.622 6.419 2.757 1.00 98.19 73 ARG A N 1
ATOM 582 C CA . ARG A 1 73 ? 8.754 6.721 1.616 1.00 98.19 73 ARG A CA 1
ATOM 583 C C . ARG A 1 73 ? 7.407 6.034 1.788 1.00 98.19 73 ARG A C 1
ATOM 585 O O . ARG A 1 73 ? 6.396 6.702 1.590 1.00 98.19 73 ARG A O 1
ATOM 592 N N . PHE A 1 74 ? 7.412 4.770 2.204 1.00 98.56 74 PHE A N 1
ATOM 593 C CA . PHE A 1 74 ? 6.195 4.013 2.464 1.00 98.56 74 PHE A CA 1
ATOM 594 C C . PHE A 1 74 ? 5.347 4.690 3.539 1.00 98.56 74 PHE A C 1
ATOM 596 O O . PHE A 1 74 ? 4.207 5.032 3.258 1.00 98.56 74 PHE A O 1
ATOM 603 N N . LYS A 1 75 ? 5.934 5.014 4.700 1.00 98.25 75 LYS A N 1
ATOM 604 C CA . LYS A 1 75 ? 5.260 5.721 5.806 1.00 98.25 75 LYS A CA 1
ATOM 605 C C . LYS A 1 75 ? 4.545 6.993 5.329 1.00 98.25 75 LYS A C 1
ATOM 607 O O . LYS A 1 75 ? 3.375 7.211 5.632 1.00 98.25 75 LYS A O 1
ATOM 612 N N . ARG A 1 76 ? 5.229 7.829 4.535 1.00 98.06 76 ARG A N 1
ATOM 613 C CA . ARG A 1 76 ? 4.646 9.072 3.995 1.00 98.06 76 ARG A CA 1
ATOM 614 C C . ARG A 1 76 ? 3.516 8.824 2.997 1.00 98.06 76 ARG A C 1
ATOM 616 O O . ARG A 1 76 ? 2.496 9.495 3.080 1.00 98.06 76 ARG A O 1
ATOM 623 N N . LEU A 1 77 ? 3.707 7.906 2.049 1.00 98.44 77 LEU A N 1
ATOM 624 C CA . LEU A 1 77 ? 2.702 7.625 1.019 1.00 98.44 77 LEU A CA 1
ATOM 625 C C . LEU A 1 77 ? 1.492 6.876 1.587 1.00 98.44 77 LEU A C 1
ATOM 627 O O . LEU A 1 77 ? 0.372 7.110 1.149 1.00 98.44 77 LEU A O 1
ATOM 631 N N . LEU A 1 78 ? 1.697 6.010 2.579 1.00 98.44 78 LEU A N 1
ATOM 632 C CA . LEU A 1 78 ? 0.614 5.340 3.287 1.00 98.44 78 LEU A CA 1
ATOM 633 C C . LEU A 1 78 ? -0.227 6.348 4.075 1.00 98.44 78 LEU A C 1
ATOM 635 O O . LEU A 1 78 ? -1.451 6.276 4.052 1.00 98.44 78 LEU A O 1
ATOM 639 N N . LEU A 1 79 ? 0.411 7.328 4.719 1.00 97.69 79 LEU A N 1
ATOM 640 C CA . LEU A 1 79 ? -0.307 8.415 5.378 1.00 97.69 79 LEU A CA 1
ATOM 641 C C . LEU A 1 79 ? -1.178 9.206 4.389 1.00 97.69 79 LEU A C 1
ATOM 643 O O . LEU A 1 79 ? -2.345 9.459 4.675 1.00 97.69 79 LEU A O 1
ATOM 647 N N . GLU A 1 80 ? -0.634 9.545 3.218 1.00 97.75 80 GLU A N 1
ATOM 648 C CA . GLU A 1 80 ? -1.388 10.190 2.134 1.00 97.75 80 GLU A CA 1
ATOM 649 C C . GLU A 1 80 ? -2.561 9.306 1.668 1.00 97.75 80 GLU A C 1
ATOM 651 O O . GLU A 1 80 ? -3.684 9.786 1.520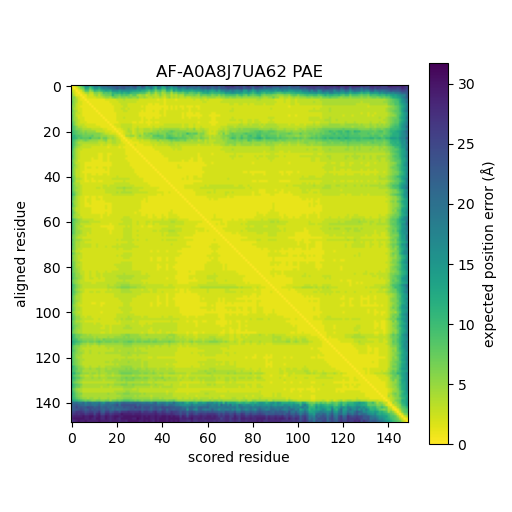 1.00 97.75 80 GLU A O 1
ATOM 656 N N . ALA A 1 81 ? -2.346 7.994 1.529 1.00 98.00 81 ALA A N 1
ATOM 657 C CA . ALA A 1 81 ? -3.399 7.039 1.192 1.00 98.00 81 ALA A CA 1
ATOM 658 C C . ALA A 1 81 ? -4.540 7.032 2.226 1.00 98.00 81 ALA A C 1
ATOM 660 O O . ALA A 1 81 ? -5.715 7.072 1.854 1.00 98.00 81 ALA A O 1
ATOM 661 N N . ILE A 1 82 ? -4.204 7.031 3.520 1.00 97.06 82 ILE A N 1
ATOM 662 C CA . ILE A 1 82 ? -5.172 7.103 4.623 1.00 97.06 82 ILE A CA 1
ATOM 663 C C . ILE A 1 82 ? -5.965 8.413 4.559 1.00 97.06 82 ILE A C 1
ATOM 665 O O . ILE A 1 82 ? -7.186 8.397 4.695 1.00 97.06 82 ILE A O 1
ATOM 669 N N . GLU A 1 83 ? -5.303 9.545 4.309 1.00 96.69 83 GLU A N 1
ATOM 670 C CA . GLU A 1 83 ? -5.958 10.855 4.171 1.00 96.69 83 GLU A CA 1
ATOM 671 C C . GLU A 1 83 ? -6.924 10.917 2.979 1.00 96.69 83 GLU A C 1
ATOM 673 O O . GLU A 1 83 ? -7.929 11.629 3.032 1.00 96.69 83 GLU A O 1
ATOM 678 N N . HIS A 1 84 ? -6.665 10.129 1.935 1.00 97.31 84 HIS A N 1
ATOM 679 C CA . HIS A 1 84 ? -7.566 9.955 0.799 1.00 97.31 84 HIS A CA 1
ATOM 680 C C . HIS A 1 84 ? -8.688 8.932 1.031 1.00 97.31 84 HIS A C 1
ATOM 682 O O . HIS A 1 84 ? -9.579 8.830 0.189 1.00 97.31 84 HIS A O 1
ATOM 688 N N . GLY A 1 85 ? -8.696 8.226 2.165 1.00 96.75 85 GLY A N 1
ATOM 689 C CA . GLY A 1 85 ? -9.714 7.232 2.511 1.00 96.75 85 GLY A CA 1
ATOM 690 C C . GLY A 1 85 ? -9.451 5.842 1.934 1.00 96.75 85 GLY A C 1
ATOM 691 O O . GLY A 1 85 ? -10.366 5.030 1.881 1.00 96.75 85 GLY A O 1
ATOM 692 N N . ALA A 1 86 ? -8.220 5.545 1.510 1.00 97.50 86 ALA A N 1
ATOM 693 C CA . ALA A 1 86 ? -7.886 4.270 0.875 1.00 97.50 86 ALA A CA 1
ATOM 694 C C . ALA A 1 86 ? -7.952 3.065 1.822 1.00 97.50 86 ALA A C 1
ATOM 696 O O . ALA A 1 86 ? -7.954 1.940 1.355 1.00 97.50 86 ALA A O 1
ATOM 697 N N . LEU A 1 87 ? -8.010 3.290 3.135 1.00 97.19 87 LEU A N 1
ATOM 698 C CA . LEU A 1 87 ? -8.251 2.255 4.146 1.00 97.19 87 LEU A CA 1
ATOM 699 C C . LEU A 1 87 ? -9.578 2.486 4.878 1.00 97.19 87 LEU A C 1
ATOM 701 O O . LEU A 1 87 ? -9.717 2.151 6.051 1.00 97.19 87 LEU A O 1
ATOM 705 N N . ALA A 1 88 ? -10.561 3.090 4.203 1.00 96.56 88 ALA A N 1
ATOM 706 C CA . ALA A 1 88 ? -11.931 3.072 4.698 1.00 96.56 88 ALA A CA 1
ATOM 707 C C . ALA A 1 88 ? -12.441 1.615 4.771 1.00 96.56 88 ALA A C 1
ATOM 709 O O . ALA A 1 88 ? -12.022 0.785 3.959 1.00 96.56 88 ALA A O 1
ATOM 710 N N . PRO A 1 89 ? -13.350 1.269 5.701 1.00 95.94 89 PRO A N 1
ATOM 711 C CA . PRO A 1 89 ? -13.812 -0.114 5.865 1.00 95.94 89 PRO A CA 1
ATOM 712 C C . PRO A 1 89 ? -14.532 -0.708 4.642 1.00 95.94 89 PRO A C 1
ATOM 714 O O . PRO A 1 89 ? -14.716 -1.916 4.557 1.00 95.94 89 PRO A O 1
ATOM 717 N N . ASP A 1 90 ? -14.979 0.113 3.693 1.00 94.56 90 ASP A N 1
ATOM 718 C CA . ASP A 1 90 ? -15.620 -0.324 2.451 1.00 94.56 90 ASP A CA 1
ATOM 719 C C . ASP A 1 90 ? -14.679 -0.322 1.230 1.00 94.56 90 ASP A C 1
ATOM 721 O O . ASP A 1 90 ? -15.083 -0.770 0.151 1.00 94.56 90 ASP A O 1
ATOM 725 N N . ASP A 1 91 ? -13.419 0.109 1.382 1.00 96.56 91 ASP A N 1
ATOM 726 C CA . ASP A 1 91 ? -12.415 0.094 0.311 1.00 96.56 91 ASP A CA 1
ATOM 727 C C . ASP A 1 91 ? -11.634 -1.228 0.286 1.00 96.56 91 ASP A C 1
ATOM 729 O O . ASP A 1 91 ? -10.500 -1.348 0.748 1.00 96.56 91 ASP A O 1
ATOM 733 N N . ILE A 1 92 ? -12.270 -2.249 -0.288 1.00 95.25 92 ILE A N 1
ATOM 734 C CA . ILE A 1 92 ? -11.704 -3.602 -0.404 1.00 95.25 92 ILE A CA 1
ATOM 735 C C . ILE A 1 92 ? -10.357 -3.588 -1.145 1.00 95.25 92 ILE A C 1
ATOM 737 O O . ILE A 1 92 ? -9.448 -4.326 -0.782 1.00 95.25 92 ILE A O 1
ATOM 741 N N . ILE A 1 93 ? -10.199 -2.732 -2.161 1.00 96.38 93 ILE A N 1
ATOM 742 C CA . ILE A 1 93 ? -8.971 -2.676 -2.967 1.00 96.38 93 ILE A CA 1
ATOM 743 C C . ILE A 1 93 ? -7.797 -2.206 -2.107 1.00 96.38 93 ILE A C 1
ATOM 745 O O . ILE A 1 93 ? -6.697 -2.748 -2.212 1.00 96.38 93 ILE A O 1
ATOM 749 N N . GLY A 1 94 ? -8.009 -1.199 -1.263 1.00 97.94 94 GLY A N 1
ATOM 750 C CA . GLY A 1 94 ? -6.969 -0.716 -0.367 1.00 97.94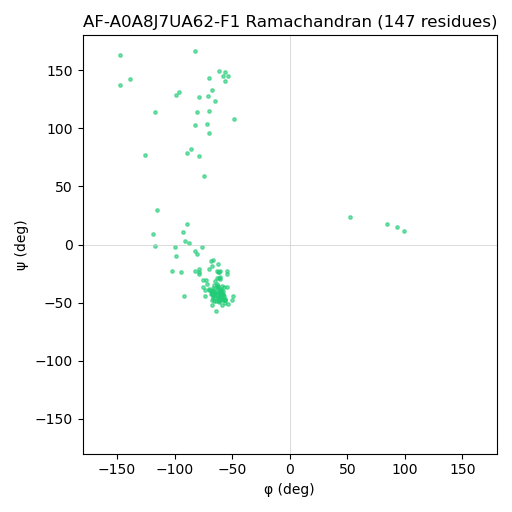 94 GLY A CA 1
ATOM 751 C C . GLY A 1 94 ? -6.552 -1.758 0.663 1.00 97.94 94 GLY A C 1
ATOM 752 O O . GLY A 1 94 ? -5.353 -1.945 0.878 1.00 97.94 94 GLY A O 1
ATOM 753 N N . TRP A 1 95 ? -7.516 -2.485 1.235 1.00 98.00 95 TRP A N 1
ATOM 754 C CA . TRP A 1 95 ? -7.237 -3.581 2.168 1.00 98.00 95 TRP A CA 1
ATOM 755 C C . TRP A 1 95 ? -6.528 -4.765 1.505 1.00 98.00 95 TRP A C 1
ATOM 757 O O . TRP A 1 95 ? -5.565 -5.270 2.078 1.00 98.00 95 TRP A O 1
ATOM 767 N N . ASP A 1 96 ? -6.894 -5.135 0.272 1.00 97.19 96 ASP A N 1
ATOM 768 C CA . ASP A 1 96 ? -6.182 -6.161 -0.504 1.00 97.19 96 ASP A CA 1
ATOM 769 C C . ASP A 1 96 ? -4.697 -5.789 -0.685 1.00 97.19 96 ASP A C 1
ATOM 771 O O . ASP A 1 96 ? -3.801 -6.618 -0.516 1.00 97.19 96 ASP A O 1
ATOM 775 N N . TRP A 1 97 ? -4.402 -4.523 -1.001 1.00 98.12 97 TRP A N 1
ATOM 776 C CA . TRP A 1 97 ? -3.018 -4.052 -1.131 1.00 98.12 97 TRP A CA 1
ATOM 777 C C . TRP A 1 97 ? -2.292 -3.920 0.210 1.00 98.12 97 TRP A C 1
ATOM 779 O O . TRP A 1 97 ? -1.077 -4.129 0.257 1.00 98.12 97 TRP A O 1
ATOM 789 N N . MET A 1 98 ? -3.009 -3.611 1.291 1.00 98.25 98 MET A N 1
ATOM 790 C CA . MET A 1 98 ? -2.447 -3.627 2.640 1.00 98.25 98 MET A CA 1
ATOM 791 C C . MET A 1 98 ? -2.046 -5.048 3.046 1.00 98.25 98 MET A C 1
ATOM 793 O O . MET A 1 98 ? -0.922 -5.251 3.492 1.00 98.25 98 MET A O 1
ATOM 797 N N . ASP A 1 99 ? -2.894 -6.048 2.805 1.00 97.31 99 ASP A N 1
ATOM 798 C CA . ASP A 1 99 ? -2.582 -7.461 3.052 1.00 97.31 99 ASP A CA 1
ATOM 799 C C . ASP A 1 99 ? -1.335 -7.915 2.264 1.00 97.31 99 ASP A C 1
ATOM 801 O O . ASP A 1 99 ? -0.447 -8.573 2.812 1.00 97.31 99 ASP A O 1
ATOM 805 N N . VAL A 1 100 ? -1.173 -7.478 1.008 1.00 97.00 100 VAL A N 1
ATOM 806 C CA . VAL A 1 100 ? 0.071 -7.721 0.249 1.00 97.00 100 VAL A CA 1
ATOM 807 C C . VAL A 1 100 ? 1.293 -7.089 0.929 1.00 97.00 100 VAL A C 1
ATOM 809 O O . VAL A 1 100 ? 2.353 -7.722 0.970 1.00 97.00 100 VAL A O 1
ATOM 812 N N . ALA A 1 101 ? 1.172 -5.869 1.459 1.00 98.00 101 ALA A N 1
ATOM 813 C CA . ALA A 1 101 ? 2.261 -5.217 2.182 1.00 98.00 101 ALA A CA 1
ATOM 814 C C . ALA A 1 101 ? 2.616 -5.991 3.463 1.00 98.00 101 ALA A C 1
ATOM 816 O O . ALA A 1 101 ? 3.784 -6.320 3.666 1.00 98.00 101 ALA A O 1
ATOM 817 N N . VAL A 1 102 ? 1.622 -6.344 4.280 1.00 97.75 102 VAL A N 1
ATOM 818 C CA . VAL A 1 102 ? 1.789 -7.059 5.560 1.00 97.75 102 VAL A CA 1
ATOM 819 C C . VAL A 1 102 ? 2.436 -8.430 5.367 1.00 97.75 102 VAL A C 1
ATOM 821 O O . VAL A 1 102 ? 3.317 -8.816 6.124 1.00 97.75 102 VAL A O 1
ATOM 824 N N . ARG A 1 103 ? 2.076 -9.172 4.315 1.00 96.44 103 ARG A N 1
ATOM 825 C CA . ARG A 1 103 ? 2.641 -10.513 4.064 1.00 96.44 103 ARG A CA 1
ATOM 826 C C . ARG A 1 103 ? 4.148 -10.536 3.824 1.00 96.44 103 ARG A C 1
ATOM 828 O O . ARG A 1 103 ? 4.762 -11.590 3.974 1.00 96.44 103 ARG A O 1
ATOM 835 N N . ASN A 1 104 ? 4.725 -9.417 3.394 1.00 96.56 104 ASN A N 1
ATOM 836 C CA . ASN A 1 104 ? 6.124 -9.339 2.975 1.00 96.56 104 ASN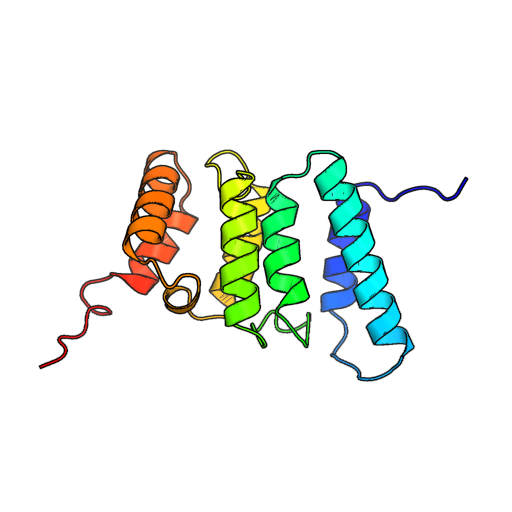 A CA 1
ATOM 837 C C . ASN A 1 104 ? 6.962 -8.400 3.853 1.00 96.56 104 ASN A C 1
ATOM 839 O O . ASN A 1 104 ? 8.153 -8.244 3.595 1.00 96.56 104 ASN A O 1
ATOM 843 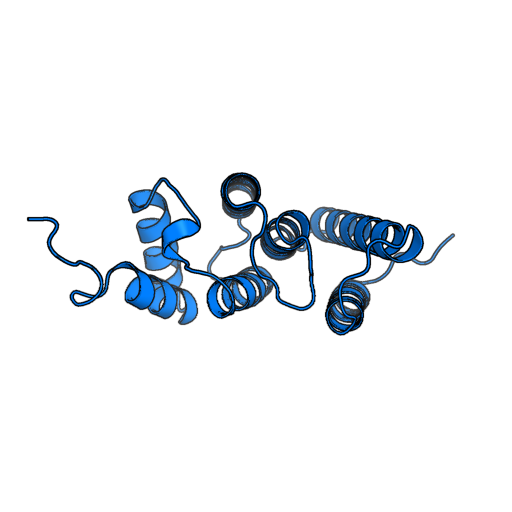N N . ASN A 1 105 ? 6.360 -7.757 4.858 1.00 98.00 105 ASN A N 1
ATOM 844 C CA . ASN A 1 105 ? 6.997 -6.713 5.658 1.00 98.00 105 ASN A CA 1
ATOM 845 C C . ASN A 1 105 ? 6.488 -6.734 7.104 1.00 98.00 105 ASN A C 1
ATOM 847 O O . ASN A 1 105 ? 5.440 -7.299 7.385 1.00 98.00 105 ASN A O 1
ATOM 851 N N . ASP A 1 106 ? 7.211 -6.079 8.011 1.00 95.75 106 ASP A N 1
ATOM 852 C CA . ASP A 1 106 ? 6.765 -5.898 9.394 1.00 95.75 106 ASP A CA 1
ATOM 853 C C . ASP A 1 106 ? 5.761 -4.730 9.489 1.00 95.75 106 ASP A C 1
ATOM 855 O O . ASP A 1 106 ? 6.152 -3.581 9.244 1.00 95.75 106 ASP A O 1
ATOM 859 N N . PRO A 1 107 ? 4.481 -4.976 9.829 1.00 96.00 107 PRO A N 1
ATOM 860 C CA . PRO A 1 107 ? 3.488 -3.915 9.930 1.00 96.00 107 PRO A CA 1
ATOM 861 C C . PRO A 1 107 ? 3.743 -2.940 11.090 1.00 96.00 107 PRO A C 1
ATOM 863 O O . PRO A 1 107 ? 3.247 -1.812 11.037 1.00 96.00 107 PRO A O 1
ATOM 866 N N . ALA A 1 108 ? 4.554 -3.301 12.094 1.00 94.38 108 ALA A N 1
ATOM 867 C CA . ALA A 1 108 ? 4.957 -2.372 13.153 1.00 94.38 108 ALA A CA 1
ATOM 868 C C . ALA A 1 108 ? 5.785 -1.191 12.603 1.00 94.38 108 ALA A C 1
ATOM 870 O O . ALA A 1 108 ? 5.796 -0.106 13.182 1.00 94.38 108 ALA A O 1
ATOM 871 N N . GLU A 1 109 ? 6.420 -1.369 11.441 1.00 95.50 109 GLU A N 1
ATOM 872 C CA . GLU A 1 109 ? 7.223 -0.350 10.759 1.00 95.50 109 GLU A CA 1
ATOM 873 C C . GLU A 1 109 ? 6.413 0.502 9.767 1.00 95.50 109 GLU A C 1
ATOM 875 O O . GLU A 1 109 ? 6.976 1.343 9.063 1.00 95.50 109 GLU A O 1
ATOM 880 N N . PHE A 1 110 ? 5.094 0.313 9.652 1.00 96.50 110 PHE A N 1
ATOM 881 C CA . PHE A 1 110 ? 4.293 1.003 8.629 1.00 96.50 110 PHE A CA 1
ATOM 882 C C . PHE A 1 110 ? 3.959 2.449 8.987 1.00 96.50 110 PHE A C 1
ATOM 884 O O . PHE A 1 110 ? 3.756 3.271 8.090 1.00 96.50 110 PHE A O 1
ATOM 891 N N . MET A 1 111 ? 3.934 2.782 10.278 1.00 93.88 111 MET A N 1
ATOM 892 C CA . MET A 1 111 ? 3.644 4.124 10.771 1.00 93.88 111 MET A CA 1
ATOM 893 C C . MET A 1 111 ? 4.414 4.421 12.058 1.00 93.88 111 MET A C 1
ATOM 895 O O . MET A 1 111 ? 4.446 3.603 12.967 1.00 93.88 111 MET A O 1
ATOM 899 N N . ASP A 1 112 ? 4.971 5.631 12.161 1.00 91.12 112 ASP A N 1
ATOM 900 C CA . ASP A 1 112 ? 5.610 6.096 13.403 1.00 91.12 112 ASP A CA 1
ATOM 901 C C . ASP A 1 112 ? 4.573 6.487 14.472 1.00 91.12 112 ASP A C 1
ATOM 903 O O . ASP A 1 112 ? 4.820 6.371 15.671 1.00 91.12 112 ASP A O 1
ATOM 907 N N . ASP A 1 113 ? 3.401 6.967 14.042 1.00 92.12 113 ASP A N 1
ATOM 908 C CA . ASP A 1 113 ? 2.276 7.286 14.926 1.00 92.12 113 ASP A CA 1
ATOM 909 C C . ASP A 1 113 ? 1.438 6.026 15.171 1.00 92.12 113 ASP A C 1
ATOM 911 O O . ASP A 1 113 ? 0.430 5.769 14.506 1.00 92.12 113 ASP A O 1
ATOM 915 N N . THR A 1 114 ? 1.907 5.215 16.117 1.00 88.94 114 THR A N 1
ATOM 916 C CA . THR A 1 114 ? 1.311 3.919 16.458 1.00 88.94 114 THR A CA 1
ATOM 917 C C . THR A 1 114 ? -0.097 4.048 17.034 1.00 88.94 114 THR A C 1
ATOM 919 O O . THR A 1 114 ? -0.927 3.181 16.781 1.00 88.94 114 THR A O 1
ATOM 922 N N . LEU A 1 115 ? -0.409 5.138 17.749 1.00 92.12 115 LEU A N 1
ATOM 923 C CA . LEU A 1 115 ? -1.756 5.380 18.272 1.00 92.12 115 LEU A CA 1
ATOM 924 C C . LEU A 1 115 ? -2.741 5.647 17.134 1.00 92.12 115 LEU A C 1
ATOM 926 O O . LEU A 1 115 ? -3.798 5.024 17.085 1.00 92.12 115 LEU A O 1
ATOM 930 N N . ARG A 1 116 ? -2.381 6.527 16.192 1.00 93.12 116 ARG A N 1
ATOM 931 C CA . ARG A 1 116 ? -3.222 6.789 15.019 1.00 93.12 116 ARG A CA 1
ATOM 932 C C . ARG A 1 116 ? -3.425 5.528 14.183 1.00 93.12 116 ARG A C 1
ATOM 934 O O . ARG A 1 116 ? -4.516 5.320 13.657 1.00 93.12 116 ARG A O 1
ATOM 941 N N . PHE A 1 117 ? -2.389 4.701 14.048 1.00 94.75 117 PHE A N 1
ATOM 942 C CA . PHE A 1 117 ? -2.502 3.455 13.299 1.00 94.75 117 PHE A CA 1
ATOM 943 C C . PHE A 1 117 ? -3.411 2.444 14.009 1.00 94.75 117 PHE A C 1
ATOM 945 O O . PHE A 1 117 ? -4.283 1.863 13.369 1.00 94.75 117 PHE A O 1
ATOM 952 N N . PHE A 1 118 ? -3.289 2.312 15.332 1.00 94.31 118 PHE A N 1
ATOM 953 C CA . PHE A 1 118 ? -4.190 1.495 16.144 1.00 94.31 118 PHE A CA 1
ATOM 954 C C . PHE A 1 118 ? -5.651 1.946 16.016 1.00 94.31 118 PHE A C 1
ATOM 956 O O . PHE A 1 118 ? -6.521 1.114 15.786 1.00 94.31 118 PHE A O 1
ATOM 963 N N . GLU A 1 119 ? -5.934 3.249 16.130 1.00 95.12 119 GLU A N 1
ATOM 964 C CA . GLU A 1 119 ? -7.300 3.785 16.012 1.00 95.12 119 GLU A CA 1
ATOM 965 C C . GLU A 1 119 ? -7.915 3.500 14.634 1.00 95.12 119 GLU A C 1
ATOM 967 O O . GLU A 1 119 ? -9.081 3.116 14.553 1.00 95.12 119 GLU A O 1
ATOM 972 N N . LEU A 1 120 ? -7.126 3.637 13.561 1.00 96.56 120 LEU A N 1
ATOM 973 C CA . LEU A 1 120 ? -7.549 3.298 12.200 1.00 96.56 120 LEU A CA 1
ATOM 974 C C . LEU A 1 120 ? -7.905 1.810 12.072 1.00 96.56 120 LEU A C 1
ATOM 976 O O . LEU A 1 120 ? -8.954 1.471 11.527 1.00 96.56 120 LEU A O 1
ATOM 980 N N . LEU A 1 121 ? -7.025 0.926 12.552 1.00 96.88 121 LEU A N 1
ATOM 981 C CA . LEU A 1 121 ? -7.230 -0.519 12.465 1.00 96.88 121 LEU A CA 1
ATOM 982 C C . LEU A 1 121 ? -8.412 -0.969 13.332 1.00 96.88 121 LEU A C 1
ATOM 984 O O . LEU A 1 121 ? -9.217 -1.784 12.890 1.00 96.88 121 LEU A O 1
ATOM 988 N N . ALA A 1 122 ? -8.566 -0.399 14.528 1.00 95.56 122 ALA A N 1
ATOM 989 C CA . ALA A 1 122 ? -9.683 -0.696 15.414 1.00 95.56 122 ALA A CA 1
ATOM 990 C C . ALA A 1 122 ? -11.026 -0.302 14.780 1.00 95.56 122 ALA A C 1
ATOM 992 O O . ALA A 1 122 ? -11.940 -1.124 14.750 1.00 95.56 122 ALA A O 1
ATOM 993 N N . ASP A 1 123 ? -11.136 0.908 14.216 1.00 95.56 123 ASP A N 1
ATOM 994 C CA . ASP A 1 123 ? -12.350 1.348 13.513 1.00 95.56 123 ASP A CA 1
ATOM 995 C C . ASP A 1 123 ? -12.667 0.437 12.317 1.00 95.56 123 ASP A C 1
ATOM 997 O O . ASP A 1 123 ? -13.803 -0.012 12.150 1.00 95.56 123 ASP A O 1
ATOM 1001 N N . ALA A 1 124 ? -11.661 0.079 11.516 1.00 96.44 124 ALA A N 1
ATOM 1002 C CA . ALA A 1 124 ? -11.842 -0.840 10.397 1.00 96.44 124 ALA A CA 1
ATOM 1003 C C . ALA A 1 124 ? -12.294 -2.240 10.842 1.00 96.44 124 ALA A C 1
ATOM 1005 O O . ALA A 1 124 ? -13.241 -2.794 10.275 1.00 96.44 124 ALA A O 1
ATOM 1006 N N . GLY A 1 125 ? -11.672 -2.787 11.887 1.00 95.94 125 GLY A N 1
ATOM 1007 C CA . GLY A 1 125 ? -12.032 -4.077 12.470 1.00 95.94 125 GLY A CA 1
ATOM 1008 C C . GLY A 1 125 ? -13.455 -4.092 13.028 1.00 95.94 125 GLY A C 1
ATOM 1009 O O . GLY A 1 125 ? -14.232 -5.004 12.737 1.00 95.94 125 GLY A O 1
ATOM 1010 N N . GLU A 1 126 ? -13.852 -3.047 13.759 1.00 95.88 126 GLU A N 1
ATOM 1011 C CA . GLU A 1 126 ? -15.222 -2.878 14.266 1.00 95.88 126 GLU A CA 1
ATOM 1012 C C . GLU A 1 126 ? -16.265 -2.801 13.139 1.00 95.88 126 GLU A C 1
ATOM 1014 O O . GLU A 1 126 ? -17.410 -3.229 13.318 1.00 95.88 126 GLU A O 1
ATOM 1019 N N . ASN A 1 127 ? -15.862 -2.323 11.959 1.00 96.31 127 ASN A N 1
ATOM 1020 C CA . ASN A 1 127 ? -16.689 -2.267 10.755 1.00 96.31 127 ASN A CA 1
ATOM 1021 C C . ASN A 1 127 ? -16.551 -3.502 9.841 1.00 96.31 127 ASN A C 1
ATOM 1023 O O . ASN A 1 127 ? -17.119 -3.524 8.748 1.00 96.31 127 ASN A O 1
ATOM 1027 N N . GLY A 1 128 ? -15.890 -4.567 10.308 1.00 93.31 128 GLY A N 1
ATOM 1028 C CA . GLY A 1 128 ? -15.899 -5.885 9.670 1.00 93.31 128 GLY A CA 1
ATOM 1029 C C . GLY A 1 128 ? -14.690 -6.216 8.797 1.00 93.31 128 GLY A C 1
ATOM 1030 O O . GLY A 1 128 ? -14.745 -7.222 8.090 1.00 93.31 128 GLY A O 1
ATOM 1031 N N . ILE A 1 129 ? -13.615 -5.425 8.850 1.00 96.25 129 ILE A N 1
ATOM 1032 C CA . ILE A 1 129 ? -12.343 -5.756 8.195 1.00 96.25 129 ILE A CA 1
ATOM 1033 C C . ILE A 1 129 ? -11.535 -6.701 9.090 1.00 96.25 129 ILE A C 1
ATOM 1035 O O . ILE A 1 129 ? -10.917 -6.278 10.065 1.00 96.25 129 ILE A O 1
ATOM 1039 N N . SER A 1 130 ? -11.526 -7.991 8.759 1.00 93.62 130 SER A N 1
ATOM 1040 C CA . SER A 1 130 ? -10.755 -9.009 9.492 1.00 93.62 130 SER A CA 1
ATOM 1041 C C . SER A 1 130 ? -9.254 -8.728 9.501 1.00 93.62 130 SER A C 1
ATOM 1043 O O . SER A 1 130 ? -8.601 -8.866 10.529 1.00 93.62 130 SER A O 1
ATOM 1045 N N . GLU A 1 131 ? -8.732 -8.267 8.370 1.00 93.19 131 GLU A N 1
ATOM 1046 C CA . GLU A 1 131 ? -7.323 -7.987 8.125 1.00 93.19 131 GLU A CA 1
ATOM 1047 C C . GLU A 1 131 ? -6.795 -6.912 9.083 1.00 93.19 131 GLU A C 1
ATOM 1049 O O . GLU A 1 131 ? -5.627 -6.925 9.458 1.00 93.19 131 GLU A O 1
ATOM 1054 N N . ALA A 1 132 ? -7.658 -5.992 9.523 1.00 95.50 132 ALA A N 1
ATOM 1055 C CA . ALA A 1 132 ? -7.287 -4.964 10.478 1.00 95.50 132 ALA A CA 1
ATOM 1056 C C . ALA A 1 132 ? -7.008 -5.559 11.867 1.00 95.50 132 ALA A C 1
ATOM 1058 O O . ALA A 1 132 ? -6.030 -5.169 12.501 1.00 95.50 132 ALA A O 1
ATOM 1059 N N . PHE A 1 133 ? -7.802 -6.545 12.307 1.00 93.19 133 PHE A N 1
ATOM 1060 C CA . PHE A 1 133 ? -7.521 -7.282 13.542 1.00 93.19 133 PHE A CA 1
ATOM 1061 C C . PHE A 1 133 ? -6.264 -8.139 13.416 1.00 93.19 133 PHE A C 1
ATOM 1063 O O . PHE A 1 133 ? -5.439 -8.102 14.320 1.00 93.19 133 PHE A O 1
ATOM 1070 N N . ASP A 1 134 ? -6.064 -8.815 12.281 1.00 93.50 134 ASP A N 1
ATOM 1071 C CA . ASP A 1 134 ? -4.848 -9.606 12.052 1.00 93.50 134 ASP A CA 1
ATOM 1072 C C . ASP A 1 134 ? -3.584 -8.731 12.165 1.00 93.50 134 ASP A C 1
ATOM 1074 O O . ASP A 1 134 ? -2.605 -9.121 12.799 1.00 93.50 134 ASP A O 1
ATOM 1078 N N . ILE A 1 135 ? -3.608 -7.515 11.603 1.00 94.94 135 ILE A N 1
ATOM 1079 C CA . ILE A 1 135 ? -2.507 -6.547 11.735 1.00 94.94 135 ILE A CA 1
ATOM 1080 C C . ILE A 1 135 ? -2.347 -6.089 13.187 1.00 94.94 135 ILE A C 1
ATOM 1082 O O . ILE A 1 135 ? -1.222 -5.983 13.676 1.00 94.94 135 ILE A O 1
ATOM 1086 N N . MET A 1 136 ? -3.449 -5.802 13.885 1.00 93.94 136 MET A N 1
ATOM 1087 C CA . MET A 1 136 ? -3.384 -5.400 15.290 1.00 93.94 136 MET A CA 1
ATOM 1088 C C . MET A 1 136 ? -2.757 -6.489 16.156 1.00 93.94 136 MET A C 1
ATOM 1090 O O . MET A 1 136 ? -1.915 -6.175 16.996 1.00 93.94 136 MET A O 1
ATOM 1094 N N . ASP A 1 137 ? -3.122 -7.746 15.926 1.00 92.00 137 ASP A N 1
ATOM 1095 C CA . ASP A 1 137 ? -2.585 -8.885 16.659 1.00 92.00 137 ASP A CA 1
ATOM 1096 C C . ASP A 1 137 ? -1.078 -9.044 16.378 1.00 92.00 137 ASP A C 1
ATOM 1098 O O . ASP A 1 137 ? -0.275 -9.190 17.302 1.00 92.00 137 ASP A O 1
ATOM 1102 N N . MET A 1 138 ? -0.648 -8.870 15.122 1.00 91.56 138 MET A N 1
ATOM 1103 C CA . MET A 1 138 ? 0.779 -8.880 14.765 1.00 91.56 138 MET A CA 1
ATOM 1104 C C . MET A 1 138 ? 1.600 -7.806 15.493 1.00 91.56 138 MET A C 1
ATOM 1106 O O . MET A 1 138 ? 2.753 -8.062 15.832 1.00 91.56 138 MET A O 1
ATOM 1110 N N . ILE A 1 139 ? 1.041 -6.619 15.742 1.00 91.19 139 ILE A N 1
ATOM 1111 C CA . ILE A 1 139 ? 1.786 -5.500 16.342 1.00 91.19 139 ILE A CA 1
ATOM 1112 C C . ILE A 1 139 ? 1.673 -5.488 17.875 1.00 91.19 139 ILE A C 1
ATOM 1114 O O . ILE A 1 139 ? 2.666 -5.266 18.565 1.00 91.19 139 ILE A O 1
ATOM 1118 N N . TRP A 1 140 ? 0.471 -5.699 18.420 1.00 87.62 140 TRP A N 1
ATOM 1119 C CA . TRP A 1 140 ? 0.147 -5.429 19.829 1.00 87.62 140 TRP A CA 1
ATOM 1120 C C . TRP A 1 140 ? -0.285 -6.655 20.637 1.00 87.62 140 TRP A C 1
ATOM 1122 O O . TRP A 1 140 ? -0.701 -6.488 21.789 1.00 87.62 140 TRP A O 1
ATOM 1132 N N . GLU A 1 141 ? -0.183 -7.884 20.116 1.00 79.19 141 GLU A N 1
ATOM 1133 C CA . GLU A 1 141 ? -0.387 -9.055 20.974 1.00 79.19 141 GLU A CA 1
ATOM 1134 C C . GLU A 1 141 ? 0.534 -8.999 22.212 1.00 79.19 141 GLU A C 1
ATOM 1136 O O . GLU A 1 141 ? 1.675 -8.528 22.124 1.00 79.19 141 GLU A O 1
ATOM 1141 N N . PRO A 1 142 ? 0.080 -9.491 23.385 1.00 63.75 142 PRO A N 1
ATOM 1142 C CA . PRO A 1 142 ? 0.869 -9.465 24.620 1.00 63.75 142 PRO A CA 1
ATOM 1143 C C . PRO A 1 142 ? 2.256 -10.109 24.488 1.00 63.75 142 PRO A C 1
ATOM 1145 O O . PRO A 1 142 ? 3.164 -9.768 25.236 1.00 63.75 142 PRO A O 1
ATOM 1148 N N . GLU A 1 143 ? 2.414 -11.041 23.548 1.00 63.41 143 GLU A N 1
ATOM 1149 C CA . GLU A 1 143 ? 3.670 -11.737 23.251 1.00 63.41 143 GLU A CA 1
ATOM 1150 C C . GLU A 1 143 ? 4.640 -10.883 22.406 1.00 63.41 143 GLU A C 1
ATOM 1152 O O . GLU A 1 143 ? 5.856 -11.078 22.483 1.00 63.41 143 GLU A O 1
ATOM 1157 N N . ASN A 1 144 ? 4.110 -9.904 21.663 1.00 60.22 144 ASN A N 1
ATOM 1158 C CA . ASN A 1 144 ? 4.849 -8.948 20.829 1.00 60.22 144 ASN A CA 1
ATOM 1159 C C . ASN A 1 144 ? 5.146 -7.635 21.578 1.00 60.22 144 ASN A C 1
ATOM 1161 O O . ASN A 1 144 ? 6.142 -6.972 21.295 1.00 60.22 144 ASN A O 1
ATOM 1165 N N . C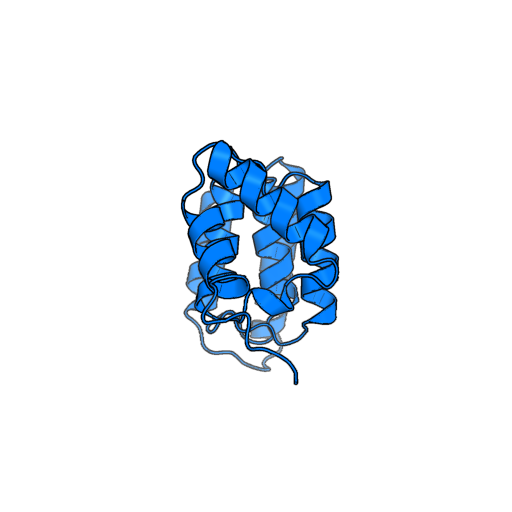YS A 1 145 ? 4.356 -7.308 22.607 1.00 57.44 145 CYS A N 1
ATOM 1166 C CA . CYS A 1 145 ? 4.654 -6.274 23.603 1.00 57.44 145 CYS A CA 1
ATOM 1167 C C . CYS A 1 145 ? 5.740 -6.750 24.590 1.00 57.44 145 CYS A C 1
ATOM 1169 O O . CYS A 1 145 ? 5.488 -6.858 25.791 1.00 57.44 145 CYS A O 1
ATOM 1171 N N . GLN A 1 146 ? 6.934 -7.098 24.107 1.00 51.00 146 GLN A N 1
ATOM 1172 C CA . GLN A 1 146 ? 8.022 -7.482 25.006 1.00 51.00 146 GLN A CA 1
ATOM 1173 C C . GLN A 1 146 ? 8.425 -6.282 25.869 1.00 51.00 146 GLN A C 1
ATOM 1175 O O . GLN A 1 146 ? 8.739 -5.211 25.354 1.00 51.00 146 GLN A O 1
ATOM 1180 N N . GLU A 1 147 ? 8.373 -6.483 27.188 1.00 50.91 147 GLU A N 1
ATOM 1181 C CA . GLU A 1 147 ? 8.862 -5.565 28.213 1.00 50.91 147 GLU A CA 1
ATOM 1182 C C . GLU A 1 147 ? 10.287 -5.107 27.854 1.00 50.91 147 GLU A C 1
ATOM 1184 O O . GLU A 1 147 ? 11.242 -5.882 27.934 1.00 50.91 147 GLU A O 1
ATOM 1189 N N . GLU A 1 148 ? 10.444 -3.846 27.444 1.00 49.03 148 GLU A N 1
ATOM 1190 C CA . GLU A 1 148 ? 11.727 -3.163 27.593 1.00 49.03 148 GLU A CA 1
ATOM 1191 C C . GLU A 1 148 ? 11.930 -2.920 29.098 1.00 49.03 148 GLU A C 1
ATOM 1193 O O . GLU A 1 148 ? 11.367 -1.981 29.665 1.00 49.03 148 GLU A O 1
ATOM 1198 N N . ASP A 1 149 ? 12.674 -3.823 29.744 1.00 46.22 149 ASP A N 1
ATOM 1199 C CA . ASP A 1 149 ? 13.267 -3.626 31.080 1.00 46.22 149 ASP A CA 1
ATOM 1200 C C . ASP A 1 149 ? 14.171 -2.374 31.134 1.00 46.22 149 ASP A C 1
ATOM 1202 O O . ASP A 1 149 ? 15.007 -2.186 30.214 1.00 46.22 149 ASP A O 1
#

Solvent-accessible surface area (backbone atoms only — not comparable to full-atom values): 8113 Å² total; per-residue (Å²): 132,83,83,76,76,52,71,69,56,48,54,50,52,51,55,60,51,25,74,42,76,73,62,93,47,70,67,52,52,51,49,52,55,52,52,52,53,51,45,53,54,38,36,78,72,66,41,42,16,44,33,32,43,49,19,50,58,77,13,21,85,34,62,54,62,46,38,68,71,34,54,77,55,26,32,53,35,41,51,52,15,50,77,67,45,8,65,38,64,82,30,60,59,9,47,55,37,44,51,55,41,47,79,45,43,68,64,68,70,50,46,91,57,54,66,64,50,48,53,53,29,49,53,20,30,77,63,68,32,64,66,30,47,54,51,46,49,70,48,64,30,78,83,59,56,65,81,85,126

pLDDT: mean 92.57, std 10.72, range [46.22, 98.62]

Radius of gyration: 16.09 Å; Cα contacts (8 Å, |Δi|>4): 177; chains: 1; bounding box: 35×23×60 Å

Nearest PDB structures (foldseek):
  8gac-assembly1_A  TM=5.145E-01  e=6.097E+00  synthetic construct
  7wzb-assembly1_A  TM=2.573E-01  e=4.552E+00  Salmonella enterica subsp. enterica serovar Typhimurium str. LT2
  6j6f-assembly1_B  TM=2.392E-01  e=6.097E+00  Talaromyces marneffei PM1

Foldseek 3Di:
DPDQDDPVRLVVLLVVLLCDWQDPDPVNVVSLVVSLVSLVVNVVVVLLLSLLVNLQSVQDNRSVLSARNHLVSSLVSVVVSVVSVNLPLPNVSNLVSVVSNVVRYQLLSNYPPVVVLLVSLVVSVVSPDPSSVVNCCSCDPPVNPDDPD

Mean predicted aligned error: 4.48 Å

Secondary structure (DSSP, 8-state):
---PPPHHHHHHHHHHHHTSPP---HHHHHHHHHHHHHHHHHHHTT-TTHHHHHHHHHH-S-TTT---S-HHHHHHHHHHHHHTTTTSTT-HHHHHHHHHHHHHS-GGGS-S-HHHHHHHHHHHHHTT-HHHHHHHHHHHSTTTS----

Sequence (149 aa):
MEKVPDHKEIINAIIEFGNTPASDTPDYRARQNELLRQVDVDIERGQTGMWVCKALLESCRDWSTCEITYPDRFKRLLLEAIEHGALAPDDIIGWDWMDVAVRNNDPAEFMDDTLRFFELLADAGENGISEAFDIMDMIWEPENCQEED